Protein AF-A0A6L9ZZQ4-F1 (afdb_monomer_lite)

pLDDT: mean 88.56, std 13.57, range [45.03, 97.88]

Secondary structure (DSSP, 8-state):
----TT-EEEE-----EE-TT--EE-TT-TT---EEEE--S---

Sequence (44 aa):
MVQNPFVGTWRLVSFELKDINGEVTYPYGKDTIGYLMYAEDRYI

Structure (mmCIF, N/CA/C/O backbone):
data_AF-A0A6L9ZZQ4-F1
#
_entry.id   AF-A0A6L9ZZQ4-F1
#
loop_
_atom_site.group_PDB
_atom_site.id
_atom_site.type_symbol
_atom_site.label_atom_id
_atom_site.label_alt_id
_atom_site.label_comp_id
_atom_site.label_asym_id
_atom_site.label_entity_id
_atom_site.label_seq_id
_atom_site.pdbx_PDB_ins_code
_atom_site.Cartn_x
_atom_site.Cartn_y
_atom_site.Cartn_z
_atom_site.occupancy
_atom_site.B_iso_or_equiv
_atom_site.auth_seq_id
_atom_site.auth_comp_id
_atom_site.auth_asym_id
_atom_site.auth_atom_id
_atom_site.pdbx_PDB_model_num
ATOM 1 N N . MET A 1 1 ? 17.804 8.838 -24.358 1.00 52.09 1 MET A N 1
ATOM 2 C CA . MET A 1 1 ? 16.607 8.045 -24.006 1.00 52.09 1 MET A CA 1
ATOM 3 C C . MET A 1 1 ? 16.229 8.400 -22.582 1.00 52.09 1 MET A C 1
ATOM 5 O O . MET A 1 1 ? 17.080 8.275 -21.713 1.00 52.09 1 MET A O 1
ATOM 9 N N . VAL A 1 2 ? 15.024 8.925 -22.358 1.00 61.59 2 VAL A N 1
ATOM 10 C CA . VAL A 1 2 ? 14.517 9.180 -21.002 1.00 61.59 2 VAL A CA 1
ATOM 11 C C . VAL A 1 2 ? 13.920 7.866 -20.510 1.00 61.59 2 VAL A C 1
ATOM 13 O O . VAL A 1 2 ? 12.942 7.403 -21.085 1.00 61.59 2 VAL A O 1
ATOM 16 N N . GLN A 1 3 ? 14.542 7.238 -19.511 1.00 78.88 3 GLN A N 1
ATOM 17 C CA . GLN A 1 3 ? 13.944 6.084 -18.836 1.00 78.88 3 GLN A CA 1
ATOM 18 C C . GLN A 1 3 ? 12.741 6.571 -18.031 1.00 78.88 3 GLN A C 1
ATOM 20 O O . GLN A 1 3 ? 12.857 7.556 -17.300 1.00 78.88 3 GLN A O 1
ATOM 25 N N . ASN A 1 4 ? 11.597 5.901 -18.167 1.00 85.56 4 ASN A N 1
ATOM 26 C CA . ASN A 1 4 ? 10.438 6.203 -17.342 1.00 85.56 4 ASN A CA 1
ATOM 27 C C . ASN A 1 4 ? 10.688 5.661 -15.920 1.00 85.56 4 ASN A C 1
ATOM 29 O O . ASN A 1 4 ? 10.718 4.442 -15.743 1.00 85.56 4 ASN A O 1
ATOM 33 N N . PRO A 1 5 ? 10.843 6.527 -14.900 1.00 89.19 5 PRO A N 1
ATOM 34 C CA . PRO A 1 5 ? 11.178 6.098 -13.542 1.00 89.19 5 PRO A CA 1
ATOM 35 C C . PRO A 1 5 ? 10.050 5.316 -12.856 1.00 89.19 5 PRO A C 1
ATOM 37 O O . PRO A 1 5 ? 10.262 4.766 -11.780 1.00 89.19 5 PRO A O 1
ATOM 40 N N . PHE A 1 6 ? 8.853 5.274 -13.449 1.00 89.44 6 PHE A N 1
ATOM 41 C CA . PHE A 1 6 ? 7.718 4.528 -12.917 1.00 89.44 6 PHE A CA 1
ATOM 42 C C . PHE A 1 6 ? 7.689 3.065 -13.366 1.00 89.44 6 PHE A C 1
ATOM 44 O O . PHE A 1 6 ? 7.029 2.261 -12.709 1.00 89.44 6 PHE A O 1
ATOM 51 N N . VAL A 1 7 ? 8.403 2.703 -14.440 1.00 92.00 7 VAL A N 1
ATOM 52 C CA . VAL A 1 7 ? 8.441 1.326 -14.957 1.00 92.00 7 VAL A CA 1
ATOM 53 C C . VAL A 1 7 ? 9.140 0.415 -13.953 1.00 92.00 7 VAL A C 1
ATOM 55 O O . VAL A 1 7 ? 10.269 0.673 -13.541 1.00 92.00 7 VAL A O 1
ATOM 58 N N . GLY A 1 8 ? 8.470 -0.670 -13.569 1.00 91.44 8 GLY A N 1
ATOM 59 C CA . GLY A 1 8 ? 8.980 -1.626 -12.593 1.00 91.44 8 GLY A CA 1
ATOM 60 C C . GLY A 1 8 ? 7.893 -2.247 -11.720 1.00 91.44 8 GLY A C 1
ATOM 61 O O . GLY A 1 8 ? 6.695 -2.081 -11.957 1.00 91.44 8 GLY A O 1
ATOM 62 N N . THR A 1 9 ? 8.333 -2.986 -10.698 1.00 94.81 9 THR A N 1
ATOM 63 C CA . THR A 1 9 ? 7.461 -3.590 -9.681 1.00 94.81 9 THR A CA 1
ATOM 64 C C . THR A 1 9 ? 7.594 -2.836 -8.367 1.00 94.81 9 THR A C 1
ATOM 66 O O . THR A 1 9 ? 8.689 -2.684 -7.828 1.00 94.81 9 THR A O 1
ATOM 69 N N . TRP A 1 10 ? 6.460 -2.410 -7.832 1.00 95.88 10 TRP A N 1
ATOM 70 C CA . TRP A 1 10 ? 6.347 -1.617 -6.620 1.00 95.88 10 TRP A CA 1
ATOM 71 C C . TRP A 1 10 ? 5.713 -2.456 -5.523 1.00 95.88 10 TRP A C 1
ATOM 73 O O . TRP A 1 10 ? 4.661 -3.059 -5.730 1.00 95.88 10 TRP A O 1
ATOM 83 N N . ARG A 1 11 ? 6.342 -2.492 -4.346 1.00 96.06 11 ARG A N 1
ATOM 84 C CA . ARG A 1 11 ? 5.772 -3.135 -3.158 1.00 96.06 11 ARG A CA 1
ATOM 85 C C . ARG A 1 11 ? 4.828 -2.163 -2.459 1.00 96.06 11 ARG A C 1
ATOM 87 O O . ARG A 1 11 ? 5.203 -1.023 -2.193 1.00 96.06 11 ARG A O 1
ATOM 94 N N . LEU A 1 12 ? 3.642 -2.642 -2.111 1.00 96.19 12 LEU A N 1
ATOM 95 C CA . LEU A 1 12 ? 2.695 -1.928 -1.268 1.00 96.19 12 LEU A CA 1
ATOM 96 C C . LEU A 1 12 ? 3.324 -1.643 0.102 1.00 96.19 12 LEU A C 1
ATOM 98 O O . LEU A 1 12 ? 3.886 -2.539 0.732 1.00 96.19 12 LEU A O 1
ATOM 102 N N . VAL A 1 13 ? 3.243 -0.388 0.544 1.00 95.62 13 VAL A N 1
ATOM 103 C CA . VAL A 1 13 ? 3.719 0.032 1.871 1.00 95.62 13 VAL A CA 1
ATOM 104 C C . VAL A 1 13 ? 2.567 0.039 2.873 1.00 95.62 13 VAL A C 1
ATOM 106 O O . VAL A 1 13 ? 2.727 -0.460 3.981 1.00 95.62 13 VAL A O 1
ATOM 109 N N . SER A 1 14 ? 1.406 0.562 2.477 1.00 94.88 14 SER A N 1
ATOM 110 C CA . SER A 1 14 ? 0.181 0.560 3.276 1.00 94.88 14 SER A CA 1
ATOM 111 C C . SER A 1 14 ? -1.053 0.662 2.378 1.00 94.88 14 SER A C 1
ATOM 113 O O . SER A 1 14 ? -0.980 1.176 1.260 1.00 94.88 14 SER A O 1
ATOM 115 N N . PHE A 1 15 ? -2.190 0.167 2.869 1.00 95.75 15 PHE A N 1
ATOM 116 C CA . PHE A 1 15 ? -3.497 0.369 2.251 1.00 95.75 15 PHE A CA 1
ATOM 117 C C . PHE A 1 15 ? -4.530 0.663 3.334 1.00 95.75 15 PHE A C 1
ATOM 119 O O . PHE A 1 15 ? -4.732 -0.145 4.241 1.00 95.75 15 PHE A O 1
ATOM 126 N N . GLU A 1 16 ? -5.200 1.801 3.211 1.00 97.00 16 GLU A N 1
ATOM 127 C CA . GLU A 1 16 ? -6.253 2.224 4.122 1.00 97.00 16 GLU A CA 1
ATOM 128 C C . GLU A 1 16 ? -7.429 2.807 3.338 1.00 97.00 16 GLU A C 1
ATOM 130 O O . GLU A 1 16 ? -7.255 3.421 2.284 1.00 97.00 16 GLU A O 1
ATOM 135 N N . LEU A 1 17 ? -8.635 2.602 3.857 1.00 96.38 17 LE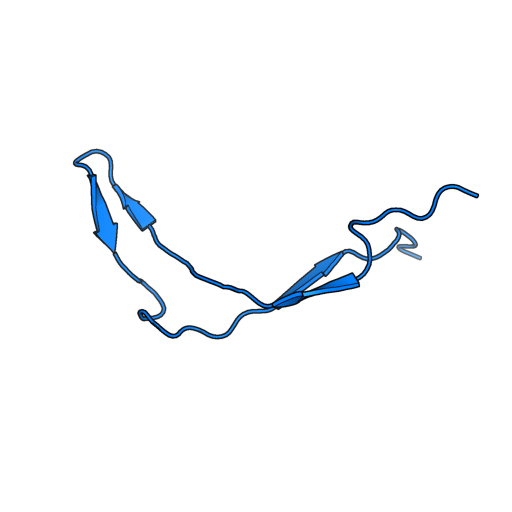U A N 1
ATOM 136 C CA . LEU A 1 17 ? -9.832 3.289 3.397 1.00 96.38 17 LEU A CA 1
ATOM 137 C C . LEU A 1 17 ? -10.228 4.310 4.445 1.00 96.38 17 LEU A C 1
ATOM 139 O O . LEU A 1 17 ? -10.341 3.968 5.620 1.00 96.38 17 LEU A O 1
ATOM 143 N N . LYS A 1 18 ? -10.476 5.538 4.001 1.00 97.88 18 LYS A N 1
ATOM 144 C CA . LYS A 1 18 ? -11.008 6.602 4.840 1.00 97.88 18 LYS A CA 1
ATOM 145 C C . LYS A 1 18 ? -12.404 6.966 4.359 1.00 97.88 18 LYS A C 1
ATOM 147 O O . LYS A 1 18 ? -12.572 7.314 3.190 1.00 97.88 18 LYS A O 1
ATOM 152 N N . ASP A 1 19 ? -13.391 6.849 5.237 1.00 95.56 19 ASP A N 1
ATOM 153 C CA . ASP A 1 19 ? -14.765 7.226 4.916 1.00 95.56 19 ASP A CA 1
ATOM 154 C C . ASP A 1 19 ? -14.984 8.751 5.020 1.00 95.56 19 ASP A C 1
ATOM 156 O O . ASP A 1 19 ? -14.080 9.520 5.365 1.00 95.56 19 ASP A O 1
ATOM 160 N N . ILE A 1 20 ? -16.205 9.199 4.716 1.00 96.62 20 ILE A N 1
ATOM 161 C CA . ILE A 1 20 ? -16.581 10.620 4.779 1.00 96.62 20 ILE A CA 1
ATOM 162 C C . ILE A 1 20 ? -16.534 11.196 6.205 1.00 96.62 20 ILE A C 1
ATOM 164 O O . ILE A 1 20 ? -16.338 12.398 6.373 1.00 96.62 20 ILE A O 1
ATOM 168 N N . ASN A 1 21 ? -16.673 10.349 7.225 1.00 96.44 21 ASN A N 1
ATOM 169 C CA . ASN A 1 21 ? -16.592 10.729 8.634 1.00 96.44 21 ASN A CA 1
ATOM 170 C C . ASN A 1 21 ? -15.144 10.732 9.154 1.00 96.44 21 ASN A C 1
ATOM 172 O O . ASN A 1 21 ? -14.879 11.189 10.265 1.00 96.44 21 ASN A O 1
ATOM 176 N N . GLY A 1 22 ? -14.196 10.261 8.342 1.00 95.12 22 GLY A N 1
ATOM 177 C CA . GLY A 1 22 ? -12.784 10.165 8.671 1.00 95.12 22 GLY A CA 1
ATOM 178 C C . GLY A 1 22 ? -12.387 8.872 9.380 1.00 95.12 22 GLY A C 1
ATOM 179 O O . GLY A 1 22 ? -11.245 8.78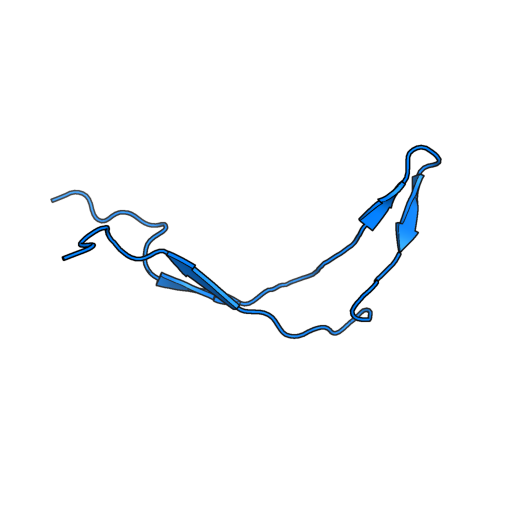4 9.834 1.00 95.12 22 GLY A O 1
ATOM 180 N N . GLU A 1 23 ? -13.278 7.884 9.455 1.00 97.12 23 GLU A N 1
ATOM 181 C CA . GLU A 1 23 ? -12.969 6.558 9.978 1.00 97.12 23 GLU A CA 1
ATOM 182 C C . GLU A 1 23 ? -12.017 5.831 9.027 1.00 97.12 23 GLU A C 1
ATOM 184 O O . GLU A 1 23 ? -12.257 5.747 7.820 1.00 97.12 23 GLU A O 1
ATOM 189 N N . VAL A 1 24 ? -10.919 5.315 9.586 1.00 97.19 24 VAL A N 1
ATOM 190 C CA . VAL A 1 24 ? -9.896 4.583 8.840 1.00 97.19 24 VAL A CA 1
ATOM 191 C C . VAL A 1 24 ? -10.085 3.089 9.045 1.00 97.19 24 VAL A C 1
ATOM 193 O O . VAL A 1 24 ? -10.033 2.594 10.172 1.00 97.19 24 VAL A O 1
ATOM 196 N N . THR A 1 25 ? -10.236 2.358 7.946 1.00 96.75 25 THR A N 1
ATOM 197 C CA . THR A 1 25 ? -10.363 0.901 7.946 1.00 96.75 25 THR A CA 1
ATOM 198 C C . THR A 1 25 ? -9.281 0.251 7.092 1.00 96.75 25 THR A C 1
ATOM 200 O O . THR A 1 25 ? -8.782 0.818 6.119 1.00 96.75 25 THR A O 1
ATOM 203 N N . TYR A 1 26 ? -8.914 -0.969 7.475 1.00 96.69 26 TYR A N 1
ATOM 204 C CA . TYR A 1 26 ? -7.887 -1.770 6.815 1.00 96.69 26 TYR A CA 1
ATOM 205 C C . TYR A 1 26 ? -8.549 -3.035 6.265 1.00 96.69 26 TYR A C 1
ATOM 207 O O . TYR A 1 26 ? -8.516 -4.071 6.931 1.00 96.69 26 TYR A O 1
ATOM 215 N N . PRO A 1 27 ? -9.198 -2.976 5.088 1.00 95.31 27 PRO A N 1
ATOM 216 C CA . PRO A 1 27 ? -10.011 -4.090 4.591 1.00 95.31 27 PRO A CA 1
ATOM 217 C C . PRO A 1 27 ? -9.198 -5.367 4.353 1.00 95.31 27 PRO A C 1
ATOM 219 O O . PRO A 1 27 ? -9.735 -6.465 4.446 1.00 95.31 27 PRO A O 1
ATOM 222 N N . TYR A 1 28 ? -7.896 -5.226 4.095 1.00 95.00 28 TYR A N 1
ATOM 223 C CA . TYR A 1 28 ? -6.964 -6.336 3.890 1.00 95.00 28 TYR A CA 1
ATOM 224 C C . TYR A 1 28 ? -6.058 -6.592 5.109 1.00 95.00 28 TYR A C 1
ATOM 226 O O . TYR A 1 28 ? -5.094 -7.346 5.024 1.00 95.00 28 TYR A O 1
ATOM 234 N N . GLY A 1 29 ? -6.360 -5.967 6.251 1.00 94.69 29 GLY A N 1
ATOM 235 C CA . GLY A 1 29 ? -5.496 -5.957 7.430 1.00 94.69 29 GLY A CA 1
ATOM 236 C C . GLY A 1 29 ? -4.398 -4.890 7.363 1.00 94.69 29 GLY A C 1
ATOM 237 O O . GLY A 1 29 ? -4.133 -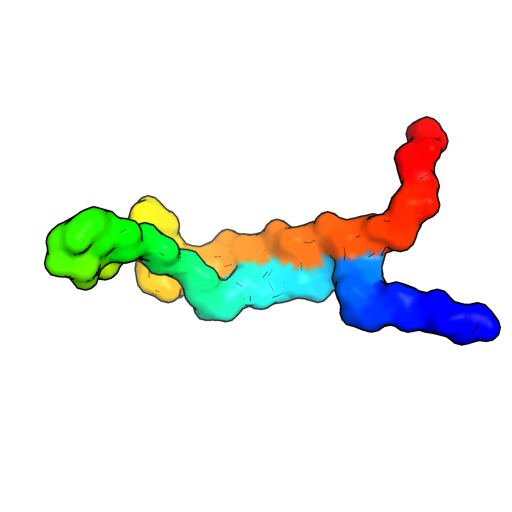4.297 6.318 1.00 94.69 29 GLY A O 1
ATOM 238 N N . LYS A 1 30 ? -3.775 -4.619 8.517 1.00 92.50 30 LYS A N 1
ATOM 239 C CA . LYS A 1 30 ? -2.746 -3.572 8.656 1.00 92.50 30 LYS A CA 1
ATOM 240 C C . LYS A 1 30 ? -1.422 -3.927 7.971 1.00 92.50 30 LYS A C 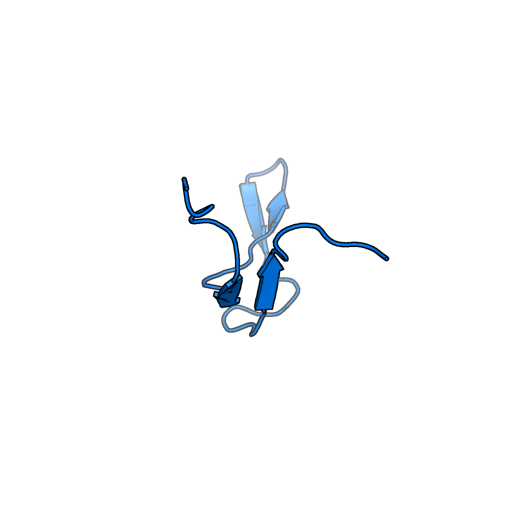1
ATOM 242 O O . LY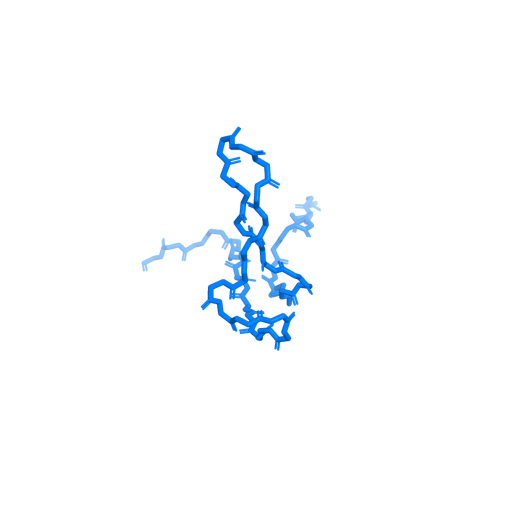S A 1 30 ? -0.730 -3.029 7.511 1.00 92.50 30 LYS A O 1
ATOM 247 N N . ASP A 1 31 ? -1.124 -5.221 7.854 1.00 93.56 31 ASP A N 1
ATOM 248 C CA . ASP A 1 31 ? 0.141 -5.753 7.325 1.00 93.56 31 ASP A CA 1
ATOM 249 C C . ASP A 1 31 ? -0.048 -6.461 5.969 1.00 93.56 31 ASP A C 1
ATOM 251 O O . ASP A 1 31 ? 0.550 -7.502 5.695 1.00 93.56 31 ASP A O 1
ATOM 255 N N . THR A 1 32 ? -0.935 -5.936 5.119 1.00 95.38 32 THR A N 1
ATOM 256 C CA . THR A 1 32 ? -1.224 -6.542 3.813 1.00 95.38 32 THR A CA 1
ATOM 257 C C . THR A 1 32 ? -0.019 -6.490 2.869 1.00 95.38 32 THR A C 1
ATOM 259 O O . THR A 1 32 ? 0.693 -5.489 2.781 1.00 95.38 32 THR A O 1
ATOM 262 N N . ILE A 1 33 ? 0.171 -7.558 2.093 1.00 95.75 33 ILE A N 1
ATOM 263 C CA . ILE A 1 33 ? 1.191 -7.634 1.043 1.00 95.75 33 ILE A CA 1
ATOM 264 C C . ILE A 1 33 ? 0.520 -7.365 -0.302 1.00 95.75 33 ILE A C 1
ATOM 266 O O . ILE A 1 33 ? -0.479 -7.993 -0.645 1.00 95.75 33 ILE A O 1
ATOM 270 N N . GLY A 1 34 ? 1.083 -6.445 -1.080 1.00 95.50 34 GLY A N 1
ATOM 271 C CA . GLY A 1 34 ? 0.602 -6.124 -2.419 1.00 95.50 34 GLY A CA 1
ATOM 272 C C . GLY A 1 34 ? 1.737 -5.698 -3.339 1.00 95.50 34 GLY A C 1
ATOM 273 O O . GLY A 1 34 ? 2.779 -5.224 -2.879 1.00 95.50 34 GLY A O 1
ATOM 274 N N . TYR A 1 35 ? 1.521 -5.860 -4.642 1.00 95.81 35 TYR A N 1
ATOM 275 C CA . TYR A 1 35 ? 2.468 -5.463 -5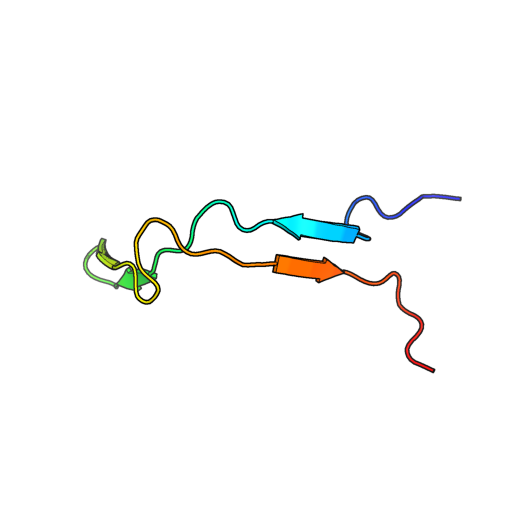.677 1.00 95.81 35 TYR A CA 1
ATOM 276 C C . TYR A 1 35 ? 1.736 -4.751 -6.814 1.00 95.81 35 TYR A C 1
ATOM 278 O O . TYR A 1 35 ? 0.665 -5.190 -7.229 1.00 95.81 35 TYR A O 1
ATOM 286 N N . LEU A 1 36 ? 2.323 -3.667 -7.318 1.00 93.50 36 LEU A N 1
ATOM 287 C CA . LEU A 1 36 ? 1.855 -2.944 -8.497 1.00 93.50 36 LEU A CA 1
ATOM 288 C C . LEU A 1 36 ? 2.942 -2.986 -9.567 1.00 93.50 36 LEU A C 1
ATOM 290 O O . LEU A 1 36 ? 4.100 -2.689 -9.284 1.00 93.50 36 LEU A O 1
ATOM 294 N N . MET A 1 37 ? 2.574 -3.345 -10.792 1.00 92.12 37 MET A N 1
ATOM 295 C CA . MET A 1 37 ? 3.510 -3.427 -11.906 1.00 92.12 37 MET A CA 1
ATOM 296 C C . MET A 1 37 ? 3.153 -2.385 -12.960 1.00 92.12 37 MET A C 1
ATOM 298 O O . MET A 1 37 ? 2.046 -2.396 -13.495 1.00 92.12 37 MET A O 1
ATOM 302 N N . TYR A 1 38 ? 4.109 -1.517 -13.273 1.00 90.25 38 TYR A N 1
ATOM 303 C CA . TYR A 1 38 ? 4.046 -0.643 -14.436 1.00 90.25 38 TYR A CA 1
ATOM 304 C C . TYR A 1 38 ? 4.969 -1.208 -15.503 1.00 90.25 38 TYR A C 1
ATOM 306 O O . TYR A 1 38 ? 6.190 -1.221 -15.339 1.00 90.25 38 TYR A O 1
ATOM 314 N N . ALA A 1 39 ? 4.373 -1.689 -16.588 1.00 84.94 39 ALA A N 1
ATOM 315 C CA . ALA A 1 39 ? 5.114 -2.030 -17.786 1.00 84.94 39 ALA A CA 1
ATOM 316 C C . ALA A 1 39 ? 5.371 -0.757 -18.605 1.00 84.94 39 ALA A C 1
ATOM 318 O O . ALA A 1 39 ? 4.522 0.131 -18.688 1.00 84.94 39 ALA A O 1
ATOM 319 N N . GLU A 1 40 ? 6.550 -0.677 -19.215 1.00 83.25 40 GLU A N 1
ATOM 320 C CA . GLU A 1 40 ? 6.797 0.229 -20.332 1.00 83.25 40 GLU A CA 1
ATOM 321 C C . GLU A 1 40 ? 5.944 -0.309 -21.477 1.00 83.25 40 GLU A C 1
ATOM 323 O O . GLU A 1 40 ? 6.213 -1.403 -21.961 1.00 83.25 40 GLU A O 1
ATOM 328 N N . ASP A 1 41 ? 4.836 0.354 -21.793 1.00 71.19 41 ASP A N 1
ATOM 329 C CA . ASP A 1 41 ? 3.844 -0.141 -22.745 1.00 71.19 41 ASP A CA 1
ATOM 330 C C . ASP A 1 41 ? 4.480 -0.789 -23.988 1.00 71.19 41 ASP A C 1
ATOM 332 O O . ASP A 1 41 ? 5.122 -0.128 -24.805 1.00 71.19 41 ASP A O 1
ATOM 336 N N . ARG A 1 42 ? 4.293 -2.105 -24.096 1.00 54.72 42 ARG A N 1
ATOM 337 C CA . ARG A 1 42 ? 4.105 -2.827 -25.351 1.00 54.72 42 ARG A CA 1
ATOM 338 C C . ARG A 1 42 ? 3.063 -3.905 -25.089 1.00 54.72 42 ARG A C 1
ATOM 340 O O . ARG A 1 42 ? 3.400 -5.081 -24.969 1.00 54.72 42 ARG A O 1
ATOM 347 N N . TYR A 1 43 ? 1.798 -3.503 -24.979 1.00 55.94 43 TYR A N 1
ATOM 348 C CA . TYR A 1 43 ? 0.735 -4.404 -25.415 1.00 55.94 43 TYR A CA 1
ATOM 349 C C . TYR A 1 43 ? 1.011 -4.755 -26.889 1.00 55.94 43 TYR A C 1
ATOM 351 O O . TYR A 1 43 ? 0.938 -3.888 -27.760 1.00 55.94 43 TYR A O 1
ATOM 359 N N . ILE A 1 44 ? 1.397 -6.006 -27.149 1.00 45.03 44 ILE A N 1
ATOM 360 C CA . ILE A 1 44 ? 1.259 -6.652 -28.462 1.00 45.03 44 ILE A CA 1
ATOM 361 C C . ILE A 1 44 ? 0.164 -7.698 -28.307 1.00 45.03 44 ILE A C 1
ATOM 363 O O . ILE A 1 44 ? 0.225 -8.434 -27.294 1.00 45.03 44 ILE A O 1
#

Foldseek 3Di:
DDDDPQADKDWDPADWDQDPVRDIDRPCDGPDTDIDHDHPDDPD

Radius of gyration: 15.45 Å; chains: 1; bounding box: 33×18×38 Å